Protein AF-A0A2H9MFW7-F1 (afdb_monomer)

Foldseek 3Di:
DDDPDPVVVVVVVVCVVVVNDDDDLFDDPVRLVVLLVVQADPVNVVVLVVQVVVVVVDDDPDPDPLSVLQSVCCSNQV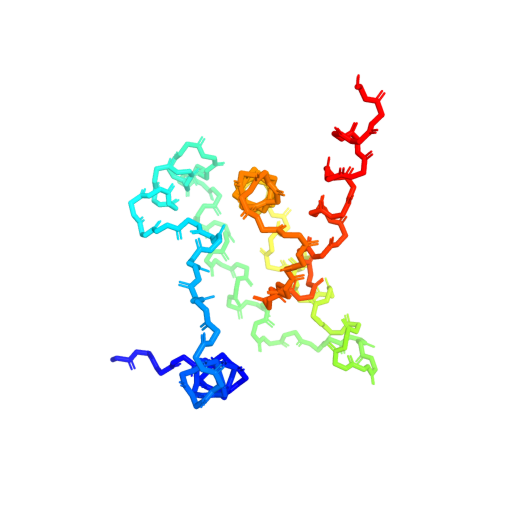DRSSVSSLLVRLVSSLVSVVVVVVVDVDDDDDDDSNSVVSNCVVNVVVVVD

Mean predicted aligned error: 4.4 Å

Solvent-accessible surface area (backbone atoms only — not comparable to full-atom values): 7723 Å² total; per-residue (Å²): 135,85,79,76,58,67,70,58,53,51,54,49,52,54,26,59,78,68,72,46,90,84,77,88,47,65,74,53,74,66,59,43,49,56,45,39,67,75,39,43,50,70,68,54,53,54,54,46,57,60,45,51,63,52,54,78,72,54,84,76,87,53,89,46,72,69,54,34,49,48,53,48,50,56,62,72,36,61,49,71,27,48,42,49,37,54,50,50,48,27,54,46,28,32,50,43,51,51,64,44,52,78,77,37,98,75,84,87,85,91,72,63,76,78,44,47,63,60,24,50,55,54,50,58,58,68,74,77,117

Sequence (129 aa):
MQVPPPSLTEAFELSKENSVPVYAVDMNDKEYTDAFTKNVSTIQLILHSLKIKKVRKKRFKSKTPETFVFEWDKTVNKLKGFRALEKKREEYISKRLSELSERHNKILAVIELQRLKGISEILGRNRNL

Nearest PDB structures (foldseek):
  3j9t-assembly1_P  TM=1.854E-01  e=6.416E+00  Saccharomyces cerevisiae

Structure (mmCIF, N/CA/C/O backbone):
data_AF-A0A2H9MFW7-F1
#
_entry.id   AF-A0A2H9MFW7-F1
#
loop_
_atom_site.group_PDB
_atom_site.id
_atom_site.type_symbol
_atom_site.label_atom_id
_atom_site.label_alt_id
_atom_site.label_comp_id
_atom_site.label_asym_id
_atom_site.label_entity_id
_atom_site.label_seq_id
_atom_site.pdbx_PDB_ins_code
_atom_site.Cartn_x
_atom_site.Cartn_y
_atom_site.Cartn_z
_atom_site.occupancy
_atom_site.B_iso_or_equiv
_atom_site.auth_seq_id
_atom_site.auth_comp_id
_atom_site.auth_asym_id
_atom_site.auth_atom_id
_atom_site.pdbx_PDB_model_num
ATOM 1 N N . MET A 1 1 ? -11.116 -16.724 -8.221 1.00 39.38 1 MET A N 1
ATOM 2 C CA . MET A 1 1 ? -11.320 -16.040 -6.928 1.00 39.38 1 MET A CA 1
ATOM 3 C C . MET A 1 1 ? -9.960 -15.934 -6.262 1.00 39.38 1 MET A C 1
ATOM 5 O O . MET A 1 1 ? -9.274 -16.947 -6.197 1.00 39.38 1 MET A O 1
ATOM 9 N N . GLN A 1 2 ? -9.509 -14.735 -5.901 1.00 68.75 2 GLN A N 1
ATOM 10 C CA . GLN A 1 2 ? -8.236 -14.559 -5.200 1.00 68.75 2 GLN A CA 1
ATOM 11 C C . GLN A 1 2 ? -8.550 -14.555 -3.703 1.00 68.75 2 GLN A C 1
ATOM 13 O O . GLN A 1 2 ? -9.380 -13.767 -3.261 1.00 68.75 2 GLN A O 1
ATOM 18 N N . VAL A 1 3 ? -7.970 -15.489 -2.953 1.00 75.69 3 VAL A N 1
ATOM 19 C CA . VAL A 1 3 ? -8.132 -15.539 -1.494 1.00 75.69 3 VAL A CA 1
ATOM 20 C C . VAL A 1 3 ? -7.271 -14.418 -0.898 1.00 75.69 3 VAL A C 1
ATOM 22 O O . VAL A 1 3 ? -6.127 -14.266 -1.344 1.00 75.69 3 VAL A O 1
ATOM 25 N N . PRO A 1 4 ? -7.785 -13.614 0.051 1.00 83.38 4 PRO A N 1
ATOM 26 C CA . PRO A 1 4 ? -6.977 -12.597 0.712 1.00 83.38 4 PRO A CA 1
ATOM 27 C C . PRO A 1 4 ? -5.755 -13.231 1.401 1.00 83.38 4 PRO A C 1
ATOM 29 O O . PRO A 1 4 ? -5.799 -14.402 1.790 1.00 83.38 4 PRO A O 1
ATOM 32 N N . PRO A 1 5 ? -4.649 -12.482 1.560 1.00 87.44 5 PRO A N 1
ATOM 33 C CA . PRO A 1 5 ? -3.510 -12.928 2.351 1.00 87.44 5 PRO A CA 1
ATOM 34 C C . PRO A 1 5 ? -3.955 -13.436 3.733 1.00 87.44 5 PRO A C 1
ATOM 36 O O . PRO A 1 5 ? -4.754 -12.752 4.376 1.00 87.44 5 PRO A O 1
ATOM 39 N N . PRO A 1 6 ? -3.410 -14.564 4.233 1.00 90.00 6 PRO A N 1
ATOM 40 C CA . PRO A 1 6 ? -3.782 -15.111 5.540 1.00 90.00 6 PRO A CA 1
ATOM 41 C C . PRO A 1 6 ? -3.68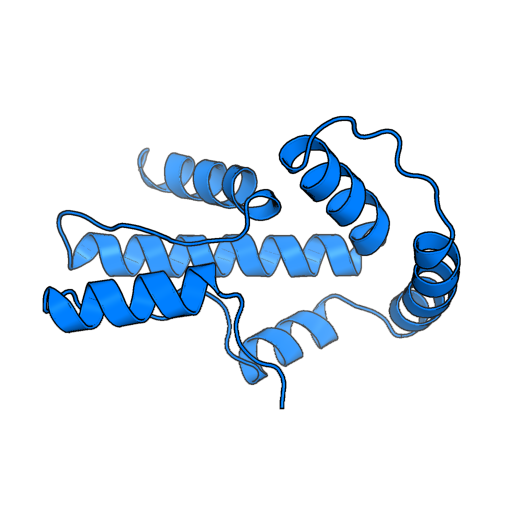8 -14.093 6.679 1.00 90.00 6 PRO A C 1
ATOM 43 O O . PRO A 1 6 ? -4.532 -14.083 7.563 1.00 90.00 6 PRO A O 1
ATOM 46 N N . SER A 1 7 ? -2.716 -13.178 6.615 1.00 87.50 7 SER A N 1
ATOM 47 C CA . SER A 1 7 ? -2.554 -12.103 7.596 1.00 87.50 7 SER A CA 1
ATOM 48 C C . SER A 1 7 ? -3.734 -11.126 7.647 1.00 87.50 7 SER A C 1
ATOM 50 O O . SER A 1 7 ? -4.027 -10.593 8.710 1.00 87.50 7 SER A O 1
ATOM 52 N N . LEU A 1 8 ? -4.402 -10.863 6.516 1.00 90.44 8 LEU A N 1
ATOM 53 C CA . LEU A 1 8 ? -5.585 -9.997 6.478 1.00 90.44 8 LEU A CA 1
ATOM 54 C C . LEU A 1 8 ? -6.834 -10.738 6.952 1.00 90.44 8 LEU A C 1
ATOM 56 O O . LEU A 1 8 ? -7.643 -10.149 7.662 1.00 90.44 8 LEU A O 1
ATOM 60 N N . THR A 1 9 ? -6.966 -12.018 6.597 1.00 92.81 9 THR A N 1
ATOM 61 C CA . THR A 1 9 ? -8.045 -12.875 7.106 1.00 92.81 9 THR A CA 1
ATOM 62 C C . THR A 1 9 ? -7.974 -12.981 8.627 1.00 92.81 9 THR A C 1
ATOM 64 O O . THR A 1 9 ? -8.963 -12.716 9.297 1.00 92.81 9 THR A O 1
ATOM 67 N N . GLU A 1 10 ? -6.790 -13.268 9.171 1.00 94.00 10 GLU A N 1
ATOM 68 C CA . GLU A 1 10 ? -6.561 -13.363 10.616 1.00 94.00 10 GLU A CA 1
ATOM 69 C C . GLU A 1 10 ? -6.877 -12.041 11.330 1.00 94.00 10 GLU A C 1
ATOM 71 O O . GLU A 1 10 ? -7.610 -12.017 12.314 1.00 94.00 10 GLU A O 1
ATOM 76 N N . ALA A 1 11 ? -6.385 -10.912 10.804 1.00 93.56 11 ALA A N 1
ATOM 77 C CA . ALA A 1 11 ? -6.671 -9.600 11.380 1.00 93.56 11 ALA A CA 1
ATOM 78 C C . ALA A 1 11 ? -8.176 -9.276 11.381 1.00 93.56 11 ALA A C 1
ATOM 80 O O . ALA A 1 11 ? -8.674 -8.650 12.320 1.00 93.56 11 ALA A O 1
ATOM 81 N N . PHE A 1 12 ? -8.903 -9.692 10.341 1.00 94.56 12 PHE A N 1
ATOM 82 C CA . PHE A 1 12 ? -10.348 -9.508 10.250 1.00 94.56 12 PHE A CA 1
ATOM 83 C C . PHE A 1 12 ? -11.109 -10.374 11.262 1.00 94.56 12 PHE A C 1
ATOM 85 O O . PHE A 1 12 ? -11.959 -9.842 11.977 1.00 94.56 12 PHE A O 1
ATOM 92 N N . GLU A 1 13 ? -10.787 -11.666 11.366 1.00 95.94 13 GLU A N 1
ATOM 93 C CA . GLU A 1 13 ? -11.436 -12.566 12.330 1.00 95.94 13 GLU A CA 1
ATOM 94 C C . GLU A 1 13 ? -11.169 -12.118 13.774 1.00 95.94 13 GLU A C 1
ATOM 96 O O . GLU A 1 13 ? -12.117 -11.933 14.536 1.00 95.94 13 GLU A O 1
ATOM 101 N N . LEU A 1 14 ? -9.920 -11.779 14.121 1.00 96.56 14 LEU A N 1
ATOM 102 C CA . LEU A 1 14 ? -9.586 -11.222 15.438 1.00 96.56 14 LEU A CA 1
ATOM 103 C C . LEU A 1 14 ? -10.351 -9.925 15.728 1.00 96.56 14 LEU A C 1
ATOM 105 O O . LEU A 1 14 ? -10.806 -9.705 16.851 1.00 96.56 14 LEU A O 1
ATOM 109 N N . SER A 1 15 ? -10.524 -9.056 14.728 1.00 96.06 15 SER A N 1
ATOM 110 C CA . SER A 1 15 ? -11.306 -7.826 14.901 1.00 96.06 15 SER A CA 1
ATOM 111 C C . SER A 1 15 ? -12.771 -8.138 15.203 1.00 96.06 15 SER A C 1
ATOM 113 O O . SER A 1 15 ? -13.357 -7.523 16.091 1.00 96.06 15 SER A O 1
ATOM 115 N N . LYS A 1 16 ? -13.353 -9.123 14.512 1.00 96.50 16 LYS A N 1
ATOM 116 C CA . LYS A 1 16 ? -14.731 -9.573 14.731 1.00 96.50 16 LYS A CA 1
ATOM 117 C C . LYS A 1 16 ? -14.916 -10.186 16.119 1.00 96.50 16 LYS A C 1
ATOM 119 O O . LYS A 1 16 ? -15.851 -9.803 16.817 1.00 96.50 16 LYS A O 1
ATOM 124 N N . GLU A 1 17 ? -14.021 -11.079 16.534 1.00 97.75 17 GLU A N 1
ATOM 125 C CA . GLU A 1 17 ? -14.036 -11.703 17.866 1.00 97.75 17 GLU A CA 1
ATOM 126 C C . GLU A 1 17 ? -13.965 -10.664 18.992 1.00 97.75 17 GLU A C 1
ATOM 128 O O . GLU A 1 17 ? -14.656 -10.785 20.001 1.00 97.75 17 GLU A O 1
ATOM 133 N N . ASN A 1 18 ? -13.180 -9.603 18.793 1.00 96.75 18 ASN A N 1
ATOM 134 C CA . ASN A 1 18 ? -12.974 -8.544 19.781 1.00 96.75 18 ASN A CA 1
ATOM 135 C C . ASN A 1 18 ? -13.915 -7.339 19.601 1.00 96.75 18 ASN A C 1
ATOM 137 O O . ASN A 1 18 ? -13.748 -6.328 20.282 1.00 96.75 18 ASN A O 1
ATOM 141 N N . SER A 1 19 ? -14.896 -7.415 18.692 1.00 96.12 19 SER A N 1
ATOM 142 C CA . SER A 1 19 ? -15.815 -6.307 18.370 1.00 96.12 19 SER A CA 1
ATOM 143 C C . SER A 1 19 ? -15.105 -4.987 18.012 1.00 96.12 19 SER A C 1
ATOM 145 O O . SER A 1 19 ? -15.594 -3.895 18.306 1.00 96.12 19 SER A O 1
ATOM 147 N N . VAL A 1 20 ? -13.940 -5.079 17.366 1.00 96.38 20 VAL A N 1
ATOM 148 C CA . VAL A 1 20 ? -13.180 -3.934 16.854 1.00 96.38 20 VAL A CA 1
ATOM 149 C C . VAL A 1 20 ? -13.698 -3.582 15.455 1.00 96.38 20 VAL A C 1
ATOM 151 O O . VAL A 1 20 ? -13.725 -4.450 14.579 1.00 96.38 20 VAL A O 1
ATOM 154 N N . PRO A 1 21 ? -14.108 -2.326 15.197 1.00 95.31 21 PRO A N 1
ATOM 155 C CA . PRO A 1 21 ? -14.612 -1.938 13.886 1.00 95.31 21 PRO A CA 1
ATOM 156 C C . PRO A 1 21 ? -13.501 -1.968 12.829 1.00 95.31 21 PRO A C 1
ATOM 158 O O . PRO A 1 21 ? -12.406 -1.444 13.037 1.00 95.31 21 PRO A O 1
ATOM 161 N N . VAL A 1 22 ? -13.811 -2.550 11.668 1.00 95.62 22 VAL A N 1
ATOM 162 C CA . VAL A 1 22 ? -12.882 -2.674 10.538 1.00 95.62 22 VAL A CA 1
ATOM 163 C C . VAL A 1 22 ? -13.246 -1.672 9.449 1.00 95.62 22 VAL A C 1
ATOM 165 O O . VAL A 1 22 ? -14.399 -1.584 9.029 1.00 95.62 22 VAL A O 1
ATOM 168 N N . TYR A 1 23 ? -12.242 -0.952 8.949 1.00 95.50 23 TYR A N 1
ATOM 169 C CA . TYR A 1 23 ? -12.395 0.013 7.864 1.00 95.50 23 TYR A CA 1
ATOM 170 C C . TYR A 1 23 ? -11.413 -0.288 6.735 1.00 95.50 23 TYR A C 1
ATOM 172 O O . TYR A 1 23 ? -10.222 -0.481 6.973 1.00 95.50 23 TYR A O 1
ATOM 180 N N . ALA A 1 24 ? -11.898 -0.262 5.493 1.00 94.19 24 ALA A N 1
ATOM 181 C CA . ALA A 1 24 ? -11.023 -0.232 4.329 1.00 94.19 24 ALA A CA 1
ATOM 182 C C . ALA A 1 24 ? -10.307 1.127 4.258 1.00 94.19 24 ALA A C 1
ATOM 184 O O . ALA A 1 24 ? -10.944 2.187 4.321 1.00 94.19 24 ALA A O 1
ATOM 185 N N . VAL A 1 25 ? -8.979 1.083 4.144 1.00 95.38 25 VAL A N 1
ATOM 186 C CA . VAL A 1 25 ? -8.120 2.278 4.102 1.00 95.38 25 VAL A CA 1
ATOM 187 C C . VAL A 1 25 ? -7.518 2.542 2.725 1.00 95.38 25 VAL A C 1
ATOM 189 O O . VAL A 1 25 ? -7.086 3.661 2.474 1.00 95.38 25 VAL A O 1
ATOM 192 N N . ASP A 1 26 ? -7.499 1.548 1.839 1.00 95.38 26 ASP A N 1
ATOM 193 C CA . ASP A 1 26 ? -6.995 1.686 0.470 1.00 95.38 26 ASP A CA 1
ATOM 194 C C . ASP A 1 26 ? -8.141 1.911 -0.529 1.00 95.38 26 ASP A C 1
ATOM 196 O O . ASP A 1 26 ? -9.321 1.786 -0.193 1.00 95.38 26 ASP A O 1
ATOM 200 N N . MET A 1 27 ? -7.767 2.260 -1.756 1.00 97.00 27 MET A N 1
ATOM 201 C CA . MET A 1 27 ? -8.658 2.475 -2.886 1.00 97.00 27 MET A CA 1
ATOM 202 C C . MET A 1 27 ? -9.492 1.230 -3.190 1.00 97.00 27 MET A C 1
ATOM 204 O O . MET A 1 27 ? -8.974 0.112 -3.232 1.00 97.00 27 MET A O 1
ATOM 208 N N . ASN A 1 28 ? -10.768 1.436 -3.504 1.00 95.44 28 ASN A N 1
ATOM 209 C CA . ASN A 1 28 ? -11.565 0.407 -4.168 1.00 95.44 28 ASN A CA 1
ATOM 210 C C . ASN A 1 28 ? -11.179 0.267 -5.656 1.00 95.44 28 ASN A C 1
ATOM 212 O O . ASN A 1 28 ? -10.440 1.086 -6.211 1.00 95.44 28 ASN A O 1
ATOM 216 N N . ASP A 1 29 ? -11.726 -0.747 -6.332 1.00 94.81 29 ASP A N 1
ATOM 217 C CA . ASP A 1 29 ? -11.409 -1.053 -7.734 1.00 94.81 29 ASP A CA 1
ATOM 218 C C . ASP A 1 29 ? -11.623 0.131 -8.686 1.00 94.81 29 ASP A C 1
ATOM 220 O O . ASP A 1 29 ? -10.830 0.349 -9.609 1.00 94.81 29 ASP A O 1
ATOM 224 N N . LYS A 1 30 ? -12.679 0.923 -8.464 1.00 97.25 30 LYS A N 1
ATOM 225 C CA . LYS A 1 30 ? -12.981 2.087 -9.300 1.00 97.25 30 LYS A CA 1
ATOM 226 C C . LYS A 1 30 ? -11.943 3.187 -9.091 1.00 97.25 30 LYS A C 1
ATOM 228 O O . LYS A 1 30 ? -11.393 3.697 -10.064 1.00 97.25 30 LYS A O 1
ATOM 233 N N . GLU A 1 31 ? -11.664 3.541 -7.841 1.00 97.75 31 GLU A N 1
ATOM 234 C CA . GLU A 1 31 ? -10.677 4.569 -7.489 1.00 97.75 31 GLU A CA 1
ATOM 235 C C . GLU A 1 31 ? -9.280 4.192 -7.989 1.00 97.75 31 GLU A C 1
ATOM 237 O O . GLU A 1 31 ? -8.578 5.029 -8.565 1.00 97.75 31 GLU A O 1
ATOM 242 N N . TYR A 1 32 ? -8.910 2.917 -7.845 1.00 97.31 32 TYR A N 1
ATOM 243 C CA . TYR A 1 32 ? -7.655 2.389 -8.360 1.00 97.31 32 TYR A CA 1
ATOM 244 C C . TYR A 1 32 ? -7.595 2.480 -9.887 1.00 97.31 32 TYR A C 1
ATOM 246 O O . TYR A 1 32 ? -6.605 2.961 -10.436 1.00 97.31 32 TYR A O 1
ATOM 254 N N . THR A 1 33 ? -8.653 2.064 -10.590 1.00 97.44 33 THR A N 1
ATOM 255 C CA . THR A 1 33 ? -8.721 2.119 -12.061 1.00 97.44 33 THR A CA 1
ATOM 256 C C . THR A 1 33 ? -8.631 3.558 -12.575 1.00 97.44 33 THR A C 1
ATOM 258 O O . THR A 1 33 ? -7.885 3.846 -13.519 1.00 97.44 33 THR A O 1
ATOM 261 N N . ASP A 1 34 ? -9.319 4.490 -11.919 1.00 97.88 34 ASP A N 1
ATOM 262 C CA . ASP A 1 34 ? -9.259 5.915 -12.247 1.00 97.88 34 ASP A CA 1
ATOM 263 C C . ASP A 1 34 ? -7.845 6.478 -12.015 1.00 97.88 34 ASP A C 1
ATOM 265 O O . ASP A 1 34 ? -7.315 7.221 -12.845 1.00 97.88 34 ASP A O 1
ATOM 269 N N . ALA A 1 35 ? -7.187 6.114 -10.910 1.00 97.50 35 ALA A N 1
ATOM 270 C CA . ALA A 1 35 ? -5.804 6.509 -10.652 1.00 97.50 35 ALA A CA 1
ATOM 271 C C . ALA A 1 35 ? -4.832 5.882 -11.665 1.00 97.50 35 ALA A C 1
ATOM 273 O O . ALA A 1 35 ? -3.914 6.555 -12.142 1.00 97.50 35 ALA A O 1
ATOM 274 N N . PHE A 1 36 ? -5.041 4.617 -12.028 1.00 97.38 36 PHE A N 1
ATOM 275 C CA . PHE A 1 36 ? -4.217 3.882 -12.979 1.00 97.38 36 PHE A CA 1
ATOM 276 C C . PHE A 1 36 ? -4.249 4.543 -14.357 1.00 97.38 36 PHE A C 1
ATOM 278 O O . PHE A 1 36 ? -3.200 4.907 -14.887 1.00 97.38 36 PHE A O 1
ATOM 285 N N . THR A 1 37 ? -5.442 4.763 -14.911 1.00 97.31 37 THR A N 1
ATOM 286 C CA . THR A 1 37 ? -5.623 5.351 -16.251 1.00 97.31 37 THR A CA 1
ATOM 287 C C . THR A 1 37 ? -5.068 6.773 -16.352 1.00 97.31 37 THR A C 1
ATOM 289 O O . THR A 1 37 ? -4.528 7.147 -17.392 1.00 97.31 37 THR A O 1
ATOM 292 N N . LYS A 1 38 ? -5.106 7.547 -15.260 1.00 97.25 38 LYS A N 1
ATOM 293 C CA . LYS A 1 38 ? -4.515 8.895 -15.192 1.00 97.25 38 LYS A CA 1
ATOM 294 C C . LYS A 1 38 ? -2.985 8.903 -15.145 1.00 97.25 38 LYS A C 1
ATOM 296 O O . LYS A 1 38 ? -2.372 9.867 -15.595 1.00 97.25 38 LYS A O 1
ATOM 301 N N . ASN A 1 39 ? -2.357 7.874 -14.573 1.00 96.62 39 ASN A N 1
ATOM 302 C CA . ASN A 1 39 ? -0.913 7.877 -14.295 1.00 96.62 39 ASN A CA 1
ATOM 303 C C . ASN A 1 39 ? -0.102 6.945 -15.209 1.00 96.62 39 ASN A C 1
ATOM 305 O O . ASN A 1 39 ? 1.100 7.159 -15.403 1.00 96.62 39 ASN A O 1
ATOM 309 N N . VAL A 1 40 ? -0.718 5.905 -15.771 1.00 97.06 40 VAL A N 1
ATOM 310 C CA . VAL A 1 40 ? -0.038 4.857 -16.541 1.00 97.06 40 VAL A CA 1
ATOM 311 C C . VAL A 1 40 ? -0.415 4.956 -18.015 1.00 97.06 40 VAL A C 1
ATOM 313 O O . VAL A 1 40 ? -1.514 4.601 -18.422 1.00 97.06 40 VAL A O 1
ATOM 316 N N . SER A 1 41 ? 0.535 5.392 -18.844 1.00 96.81 41 SER A N 1
ATOM 317 C CA . SER A 1 41 ? 0.347 5.416 -20.297 1.00 96.81 41 SER A CA 1
ATOM 318 C C . SER A 1 41 ? 0.375 4.015 -20.917 1.00 96.81 41 SER A C 1
ATOM 320 O O . SER A 1 41 ? 1.024 3.099 -20.403 1.00 96.81 41 SER A O 1
ATOM 322 N N . THR A 1 42 ? -0.235 3.868 -22.096 1.00 96.56 42 THR A N 1
ATOM 323 C CA . THR A 1 42 ? -0.238 2.616 -22.875 1.00 96.56 42 THR A CA 1
ATOM 324 C C . THR A 1 42 ? 1.173 2.086 -23.143 1.00 96.56 42 THR A C 1
ATOM 326 O O . THR A 1 42 ? 1.443 0.900 -22.960 1.00 96.56 42 THR A O 1
ATOM 329 N N . ILE A 1 43 ? 2.120 2.964 -23.501 1.00 96.31 43 ILE A N 1
ATOM 330 C CA . ILE A 1 43 ? 3.525 2.577 -23.718 1.00 96.31 43 ILE A CA 1
ATOM 331 C C . ILE A 1 43 ? 4.127 2.005 -22.429 1.00 96.31 43 ILE A C 1
ATOM 333 O O . ILE A 1 43 ? 4.813 0.982 -22.451 1.00 96.31 43 ILE A O 1
ATOM 337 N N . GLN A 1 44 ? 3.857 2.633 -21.282 1.00 95.94 44 GLN A N 1
ATOM 338 C CA . GLN A 1 44 ? 4.341 2.134 -19.999 1.00 95.94 44 GLN A CA 1
ATOM 339 C C . GLN A 1 44 ? 3.709 0.793 -19.624 1.00 95.94 44 GLN A C 1
ATOM 341 O O . GLN A 1 44 ? 4.417 -0.056 -19.089 1.00 95.94 44 GLN A O 1
ATOM 346 N N . LEU A 1 45 ? 2.433 0.570 -19.937 1.00 95.31 45 LEU A N 1
ATOM 347 C CA . LEU A 1 45 ? 1.766 -0.717 -19.736 1.00 95.31 45 LEU A CA 1
ATOM 348 C C . LEU A 1 45 ? 2.427 -1.841 -20.555 1.00 95.31 45 LEU A C 1
ATOM 350 O O . LEU A 1 45 ? 2.731 -2.911 -20.015 1.00 95.31 45 LEU A O 1
ATOM 354 N N . ILE A 1 46 ? 2.727 -1.587 -21.832 1.00 95.88 46 ILE A N 1
ATOM 355 C CA . ILE A 1 46 ? 3.426 -2.547 -22.703 1.00 95.88 46 ILE A CA 1
ATOM 356 C C . ILE A 1 46 ? 4.823 -2.851 -22.143 1.00 95.88 46 ILE A C 1
ATOM 358 O O . ILE A 1 46 ? 5.186 -4.013 -21.936 1.00 95.88 46 ILE A O 1
ATOM 362 N N . LEU A 1 47 ? 5.601 -1.812 -21.820 1.00 94.38 47 LEU A N 1
ATOM 363 C CA . LEU A 1 47 ? 6.942 -1.968 -21.251 1.00 94.38 47 LEU A CA 1
ATOM 364 C C . LEU A 1 47 ? 6.924 -2.696 -19.902 1.00 94.38 47 LEU A C 1
ATOM 366 O O . LEU A 1 47 ? 7.820 -3.498 -19.628 1.00 94.38 47 LEU A O 1
ATOM 370 N N . HIS A 1 48 ? 5.928 -2.426 -19.057 1.00 94.81 48 HIS A N 1
ATOM 371 C CA . HIS A 1 48 ? 5.740 -3.112 -17.782 1.00 94.81 48 HIS A CA 1
ATOM 372 C C . HIS A 1 48 ? 5.508 -4.607 -17.999 1.00 94.81 48 HIS A C 1
ATOM 374 O O . HIS A 1 48 ? 6.203 -5.430 -17.405 1.00 94.81 48 HIS A O 1
ATOM 380 N N . SER A 1 49 ? 4.617 -4.962 -18.926 1.00 92.94 49 SER A N 1
ATOM 381 C CA . SER A 1 49 ? 4.289 -6.353 -19.257 1.00 92.94 49 SER A CA 1
ATOM 382 C C . SER A 1 49 ? 5.517 -7.141 -19.726 1.00 92.94 49 SER A C 1
ATOM 384 O O . SER A 1 49 ? 5.754 -8.269 -19.283 1.00 92.94 49 SER A O 1
ATOM 386 N N . LEU A 1 50 ? 6.360 -6.532 -20.567 1.00 92.62 50 LEU A N 1
ATOM 387 C CA . LEU A 1 50 ? 7.624 -7.135 -21.003 1.00 92.62 50 LEU A CA 1
ATOM 388 C C . LEU A 1 50 ? 8.631 -7.275 -19.851 1.00 92.62 50 LEU A C 1
ATOM 390 O O . LEU A 1 50 ? 9.337 -8.283 -19.760 1.00 92.62 50 LEU A O 1
ATOM 394 N N . LYS A 1 51 ? 8.701 -6.285 -18.953 1.00 90.75 51 LYS A N 1
ATOM 395 C CA . LYS A 1 51 ? 9.596 -6.315 -17.789 1.00 90.75 51 LYS A CA 1
ATOM 396 C C . LYS A 1 51 ? 9.181 -7.370 -16.774 1.00 90.75 51 LYS A C 1
ATOM 398 O O . LYS A 1 51 ? 10.046 -8.135 -16.363 1.00 90.75 51 LYS A O 1
ATOM 403 N N . ILE A 1 52 ? 7.900 -7.477 -16.422 1.00 90.31 52 ILE A N 1
ATOM 404 C CA . ILE A 1 52 ? 7.387 -8.473 -15.464 1.00 90.31 52 ILE A CA 1
ATOM 405 C C . ILE A 1 52 ? 7.806 -9.894 -15.857 1.00 90.31 52 ILE A C 1
ATOM 407 O O . ILE A 1 52 ? 8.271 -10.657 -15.010 1.00 90.31 52 ILE A O 1
ATOM 411 N N . LYS A 1 53 ? 7.752 -10.236 -17.153 1.00 89.81 53 LYS A N 1
ATOM 412 C CA . LYS A 1 53 ? 8.226 -11.540 -17.651 1.00 89.81 53 LYS A CA 1
ATOM 413 C C . LYS A 1 53 ? 9.704 -11.795 -17.329 1.00 89.81 53 LYS A C 1
ATOM 415 O O . LYS A 1 53 ? 10.069 -12.922 -17.003 1.00 89.81 53 LYS A O 1
ATOM 420 N N . LYS A 1 54 ? 10.550 -10.762 -17.392 1.00 88.19 54 LYS A N 1
ATOM 421 C CA . LYS A 1 54 ? 11.972 -10.845 -17.015 1.00 88.19 54 LYS A CA 1
ATOM 422 C C . LYS A 1 54 ? 12.157 -10.887 -15.498 1.00 88.19 54 LYS A C 1
ATOM 424 O O . LYS A 1 54 ? 12.993 -11.643 -15.017 1.00 88.19 54 LYS A O 1
ATOM 429 N N . VAL A 1 55 ? 11.360 -10.124 -14.747 1.00 89.12 55 VAL A N 1
ATOM 430 C CA . VAL A 1 55 ? 11.399 -10.090 -13.273 1.00 89.12 55 VAL A CA 1
ATOM 431 C C . VAL A 1 55 ? 11.110 -11.464 -12.675 1.00 89.12 55 VAL A C 1
ATOM 433 O O . VAL A 1 55 ? 11.800 -11.867 -11.748 1.00 89.12 55 VAL A O 1
ATOM 436 N N . ARG A 1 56 ? 10.189 -12.237 -13.265 1.00 82.81 56 ARG A N 1
ATOM 437 C CA . ARG A 1 56 ? 9.911 -13.625 -12.848 1.00 82.81 56 ARG A CA 1
ATOM 438 C C . ARG A 1 56 ? 11.130 -14.555 -12.895 1.00 82.81 56 ARG A C 1
ATOM 440 O O . ARG A 1 56 ? 11.150 -15.547 -12.184 1.00 82.81 56 ARG A O 1
ATOM 447 N N . LYS A 1 57 ? 12.133 -14.251 -13.727 1.00 87.81 57 LYS A N 1
ATOM 448 C CA . LYS A 1 57 ? 13.385 -1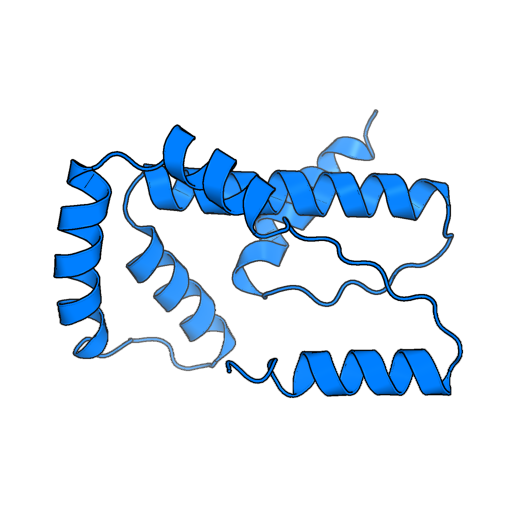5.022 -13.847 1.00 87.81 57 LYS A CA 1
ATOM 449 C C . LYS A 1 57 ? 14.553 -14.380 -13.090 1.00 87.81 57 LYS A C 1
ATOM 451 O O . LYS A 1 57 ? 15.671 -14.888 -13.135 1.00 87.81 57 LYS A O 1
ATOM 456 N N . LYS A 1 58 ? 14.333 -13.230 -12.447 1.00 88.88 58 LYS A N 1
ATOM 457 C CA . LYS A 1 58 ? 15.379 -12.476 -11.759 1.00 88.88 58 LYS A CA 1
ATOM 458 C C . LYS A 1 58 ? 15.733 -13.171 -10.445 1.00 88.88 58 LYS A C 1
ATOM 460 O O . LYS A 1 58 ? 14.858 -13.470 -9.641 1.00 88.88 58 LYS A O 1
ATOM 465 N N . ARG A 1 59 ? 17.032 -13.344 -10.194 1.00 89.50 59 ARG A N 1
ATOM 466 C CA . ARG A 1 59 ? 17.547 -13.660 -8.856 1.00 89.50 59 ARG A CA 1
ATOM 467 C C . ARG A 1 59 ? 17.636 -12.367 -8.048 1.00 89.50 59 ARG A C 1
ATOM 469 O O . ARG A 1 59 ? 18.378 -11.456 -8.420 1.00 89.50 59 ARG A O 1
ATOM 476 N N . PHE A 1 60 ? 16.837 -12.272 -6.995 1.00 90.81 60 PHE A N 1
ATOM 477 C CA . PHE A 1 60 ? 16.876 -11.153 -6.055 1.00 90.81 60 PHE A CA 1
ATOM 478 C C . PHE A 1 60 ? 18.088 -11.301 -5.135 1.00 90.81 60 PHE A C 1
ATOM 480 O O . PHE A 1 60 ? 18.496 -12.418 -4.822 1.00 90.81 60 PHE A O 1
ATOM 487 N N . LYS A 1 61 ? 18.700 -10.176 -4.752 1.00 91.69 61 LYS A N 1
ATOM 488 C CA . LYS A 1 61 ? 19.893 -10.165 -3.881 1.00 91.69 61 LYS A CA 1
ATOM 489 C C . LYS A 1 61 ? 19.534 -10.052 -2.399 1.00 91.69 61 LYS A C 1
ATOM 491 O O . LYS A 1 61 ? 20.412 -10.157 -1.546 1.00 91.69 61 LYS A O 1
ATOM 496 N N . SER A 1 62 ? 18.265 -9.782 -2.122 1.00 93.62 62 SER A N 1
ATOM 497 C CA . SER A 1 62 ? 17.713 -9.625 -0.784 1.00 93.62 62 SER A CA 1
ATOM 498 C C . SER A 1 62 ? 17.910 -10.886 0.054 1.00 93.62 62 SER A C 1
ATOM 500 O O . SER A 1 62 ? 17.718 -11.998 -0.434 1.00 93.62 62 SER A O 1
ATOM 502 N N . LYS A 1 63 ? 18.315 -10.698 1.312 1.00 94.19 63 LYS A N 1
ATOM 503 C CA . LYS A 1 63 ? 18.632 -11.788 2.251 1.00 94.19 63 LYS A CA 1
ATOM 504 C C . LYS A 1 63 ? 17.533 -12.018 3.287 1.00 94.19 63 LYS A C 1
ATOM 506 O O . LYS A 1 63 ? 17.584 -13.010 4.002 1.00 94.19 63 LYS A O 1
ATOM 511 N N . THR A 1 64 ? 16.562 -11.109 3.366 1.00 96.38 64 THR A N 1
ATOM 512 C CA . THR A 1 64 ? 15.431 -11.183 4.295 1.00 96.38 64 THR A CA 1
ATOM 513 C C . THR A 1 64 ? 14.118 -10.894 3.562 1.00 96.38 64 THR A C 1
ATOM 515 O O . THR A 1 64 ? 14.147 -10.257 2.499 1.00 96.38 64 THR A O 1
ATOM 518 N N . PRO A 1 65 ? 12.963 -11.315 4.106 1.00 93.56 65 PRO A N 1
ATOM 519 C CA . PRO A 1 65 ? 11.656 -10.996 3.533 1.00 93.56 65 PRO A CA 1
ATOM 520 C C . PRO A 1 65 ? 11.412 -9.488 3.377 1.00 93.56 65 PRO A C 1
ATOM 522 O O . PRO A 1 65 ? 10.936 -9.040 2.336 1.00 93.56 65 PRO A O 1
ATOM 525 N N . GLU A 1 66 ? 11.800 -8.683 4.365 1.00 94.62 66 GLU A N 1
ATOM 526 C CA . GLU A 1 66 ? 11.605 -7.230 4.367 1.00 94.62 66 GLU A CA 1
ATOM 527 C C . GLU A 1 66 ? 12.403 -6.580 3.239 1.00 94.62 66 GLU A C 1
ATOM 529 O O . GLU A 1 66 ? 11.867 -5.822 2.430 1.00 94.62 66 GLU A O 1
ATOM 534 N N . THR A 1 67 ? 13.692 -6.920 3.137 1.00 96.25 67 THR A N 1
ATOM 535 C CA . THR A 1 67 ? 14.559 -6.392 2.075 1.00 96.25 67 THR A CA 1
ATOM 536 C C . THR A 1 67 ? 14.077 -6.824 0.690 1.00 96.25 67 THR A C 1
ATOM 538 O O . THR A 1 67 ? 14.121 -6.024 -0.249 1.00 96.25 67 THR A O 1
ATOM 541 N N . PHE A 1 68 ? 13.526 -8.038 0.580 1.00 95.69 68 PHE A N 1
ATOM 542 C CA . PHE A 1 68 ? 12.932 -8.544 -0.652 1.00 95.69 68 PHE A CA 1
ATOM 543 C C . PHE A 1 68 ? 11.713 -7.733 -1.083 1.00 95.69 68 PHE A C 1
ATOM 545 O O . PHE A 1 68 ? 11.637 -7.353 -2.250 1.00 95.69 68 PHE A O 1
ATOM 552 N N . VAL A 1 69 ? 10.797 -7.417 -0.165 1.00 95.25 69 VAL A N 1
ATOM 553 C CA . VAL A 1 69 ? 9.595 -6.620 -0.458 1.00 95.25 69 VAL A CA 1
ATOM 554 C C . VAL A 1 69 ? 9.968 -5.264 -1.072 1.00 95.25 69 VAL A C 1
A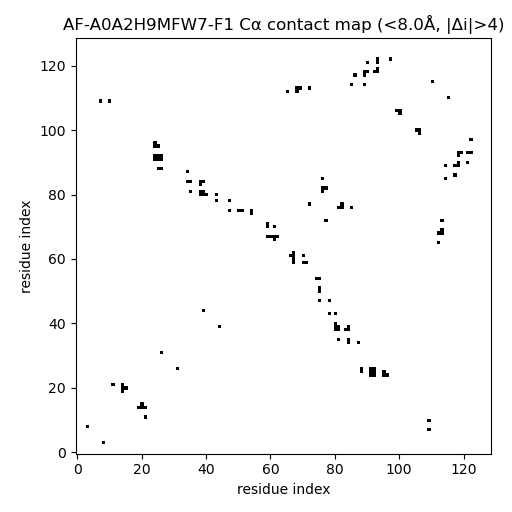TOM 556 O O . VAL A 1 69 ? 9.412 -4.877 -2.104 1.00 95.25 69 VAL A O 1
ATOM 559 N N . PHE A 1 70 ? 10.976 -4.580 -0.523 1.00 96.38 70 PHE A N 1
ATOM 560 C CA . PHE A 1 70 ? 11.460 -3.314 -1.082 1.00 96.38 70 PHE A CA 1
ATOM 561 C C . PHE A 1 70 ? 12.174 -3.482 -2.436 1.00 96.38 70 PHE A C 1
ATOM 563 O O . PHE A 1 70 ? 11.976 -2.670 -3.348 1.00 96.38 70 PHE A O 1
ATOM 570 N N . GLU A 1 71 ? 13.007 -4.518 -2.609 1.00 95.75 71 GLU A N 1
ATOM 571 C CA . GLU A 1 71 ? 13.677 -4.778 -3.892 1.00 95.75 71 GLU A CA 1
ATOM 572 C C . GLU A 1 71 ? 12.663 -5.133 -4.994 1.00 95.75 71 GLU A C 1
ATOM 574 O O . GLU A 1 71 ? 12.782 -4.663 -6.136 1.00 95.75 71 GLU A O 1
ATOM 579 N N . TRP A 1 72 ? 11.661 -5.943 -4.652 1.00 94.56 72 TRP A N 1
ATOM 580 C CA . TRP A 1 72 ? 10.551 -6.325 -5.516 1.00 94.56 72 TRP A CA 1
ATOM 581 C C . TRP A 1 72 ? 9.758 -5.103 -5.959 1.00 94.56 72 TRP A C 1
ATOM 583 O O . TRP A 1 72 ? 9.670 -4.848 -7.163 1.00 94.56 72 TRP A O 1
ATOM 593 N N . ASP A 1 73 ? 9.278 -4.300 -5.007 1.00 95.50 73 ASP A N 1
ATOM 594 C CA . ASP A 1 73 ? 8.542 -3.067 -5.275 1.00 95.50 73 ASP A CA 1
ATOM 595 C C . ASP A 1 73 ? 9.320 -2.145 -6.224 1.00 95.50 73 ASP A C 1
ATOM 597 O O . ASP A 1 73 ? 8.807 -1.696 -7.253 1.00 95.50 73 ASP A O 1
ATOM 601 N N . LYS A 1 74 ? 10.612 -1.931 -5.944 1.00 94.62 74 LYS A N 1
ATOM 602 C CA . LYS A 1 74 ? 11.475 -1.108 -6.797 1.00 94.62 74 LYS A CA 1
ATOM 603 C C . LYS A 1 74 ? 11.641 -1.654 -8.204 1.00 94.62 74 LYS A C 1
ATOM 605 O O . LYS A 1 74 ? 11.788 -0.880 -9.153 1.00 94.62 74 LYS A O 1
ATOM 610 N N . THR A 1 75 ? 11.648 -2.971 -8.341 1.00 93.94 75 THR A N 1
ATOM 611 C CA . THR A 1 75 ? 11.817 -3.635 -9.628 1.00 93.94 75 THR A CA 1
ATOM 612 C C . THR A 1 75 ? 10.531 -3.570 -10.456 1.00 93.94 75 THR A C 1
ATOM 614 O O . THR A 1 75 ? 10.594 -3.204 -11.633 1.00 93.94 75 THR A O 1
ATOM 617 N N . VAL A 1 76 ? 9.384 -3.889 -9.851 1.00 93.31 76 VAL A N 1
ATOM 618 C CA . VAL A 1 76 ? 8.066 -3.921 -10.504 1.00 93.31 76 VAL A CA 1
ATOM 619 C C . VAL A 1 76 ? 7.604 -2.515 -10.866 1.00 93.31 76 VAL A C 1
ATOM 621 O O . VAL A 1 76 ? 7.351 -2.219 -12.033 1.00 93.31 76 VAL A O 1
ATOM 624 N N . ASN A 1 77 ? 7.638 -1.597 -9.902 1.00 94.81 77 ASN A N 1
ATOM 625 C CA . ASN A 1 77 ? 7.115 -0.248 -10.073 1.00 94.81 77 ASN A CA 1
ATOM 626 C C . ASN A 1 77 ? 8.136 0.722 -10.685 1.00 94.81 77 ASN A C 1
ATOM 628 O O . ASN A 1 77 ? 7.972 1.929 -10.594 1.00 94.81 77 ASN A O 1
ATOM 632 N N . LYS A 1 78 ? 9.199 0.240 -11.348 1.00 93.50 78 LYS A N 1
ATOM 633 C CA . LYS A 1 78 ? 10.303 1.077 -11.868 1.00 93.50 78 LYS A CA 1
ATOM 634 C C . LYS A 1 78 ? 9.858 2.187 -12.836 1.00 93.50 78 LYS A C 1
ATOM 636 O O . LYS A 1 78 ? 10.559 3.184 -12.988 1.00 93.50 78 LYS A O 1
ATOM 641 N N . LEU A 1 79 ? 8.756 1.998 -13.559 1.00 95.81 79 LEU A N 1
ATOM 642 C CA . LEU A 1 79 ? 8.255 2.982 -14.524 1.00 95.81 79 LEU A CA 1
ATOM 643 C C . LEU A 1 79 ? 7.545 4.140 -13.810 1.00 95.81 79 LEU A C 1
ATOM 645 O O . LEU A 1 79 ? 6.754 3.907 -12.901 1.00 95.81 79 LEU A O 1
ATOM 649 N N . LYS A 1 80 ? 7.767 5.380 -14.274 1.00 95.62 80 LYS A N 1
ATOM 650 C CA . LYS A 1 80 ? 7.290 6.612 -13.613 1.00 95.62 80 LYS A CA 1
ATOM 651 C C . LYS A 1 80 ? 5.802 6.601 -13.238 1.00 95.62 80 LYS A C 1
ATOM 653 O O . LYS A 1 80 ? 5.450 7.019 -12.148 1.00 95.62 80 LYS A O 1
ATOM 658 N N . GLY A 1 81 ? 4.950 6.076 -14.112 1.00 97.12 81 GLY A N 1
ATOM 659 C CA . GLY A 1 81 ? 3.499 6.026 -13.901 1.00 97.12 81 GLY A CA 1
ATOM 660 C C . GLY A 1 81 ? 3.080 5.012 -12.847 1.00 97.12 81 GLY A C 1
ATOM 661 O O . GLY A 1 81 ? 2.181 5.288 -12.069 1.00 97.12 81 GLY A O 1
ATOM 662 N N . PHE A 1 82 ? 3.784 3.881 -12.758 1.00 96.81 82 PHE A N 1
ATOM 663 C CA . PHE A 1 82 ? 3.556 2.902 -11.695 1.00 96.81 82 PHE A CA 1
ATOM 664 C C . PHE A 1 82 ? 4.058 3.437 -10.348 1.00 96.81 82 PHE A C 1
ATOM 666 O O . PHE A 1 82 ? 3.378 3.288 -9.343 1.00 96.81 82 PHE A O 1
ATOM 673 N N . ARG A 1 83 ? 5.190 4.161 -10.322 1.00 96.81 83 ARG A N 1
ATOM 674 C CA . ARG A 1 83 ? 5.597 4.912 -9.119 1.00 96.81 83 ARG A CA 1
ATOM 675 C C . ARG A 1 83 ? 4.569 5.958 -8.704 1.00 96.81 83 ARG A C 1
ATOM 677 O O . ARG A 1 83 ? 4.272 6.065 -7.522 1.00 96.81 83 ARG A O 1
ATOM 684 N N . ALA A 1 84 ? 4.051 6.726 -9.658 1.00 97.56 84 ALA A N 1
ATOM 685 C CA . ALA A 1 84 ? 3.041 7.740 -9.386 1.00 97.56 84 ALA A CA 1
ATOM 686 C C . ALA A 1 84 ? 1.740 7.116 -8.856 1.00 97.56 84 ALA A C 1
ATOM 688 O O . ALA A 1 84 ? 1.164 7.649 -7.915 1.00 97.56 84 ALA A O 1
ATOM 689 N N . LEU A 1 85 ? 1.326 5.967 -9.397 1.00 97.88 85 LEU A N 1
ATOM 690 C CA . LEU A 1 85 ? 0.174 5.210 -8.911 1.00 97.88 85 LEU A CA 1
ATOM 691 C C . LEU A 1 85 ? 0.356 4.744 -7.461 1.00 97.88 85 LEU A C 1
ATOM 693 O O . LEU A 1 85 ? -0.516 4.986 -6.634 1.00 97.88 85 LEU A O 1
ATOM 697 N N . GLU A 1 86 ? 1.499 4.144 -7.125 1.00 97.62 86 GLU A N 1
ATOM 698 C CA . GLU A 1 86 ? 1.766 3.713 -5.746 1.00 97.62 86 GLU A CA 1
ATOM 699 C C . GLU A 1 86 ? 1.828 4.901 -4.778 1.00 97.62 86 GLU A C 1
ATOM 701 O O . GLU A 1 86 ? 1.278 4.825 -3.684 1.00 97.62 86 GLU A O 1
ATOM 706 N N . LYS A 1 87 ? 2.393 6.039 -5.203 1.00 97.56 87 LYS A N 1
ATOM 707 C CA . LYS A 1 87 ? 2.342 7.281 -4.419 1.00 97.56 87 LYS A CA 1
ATOM 708 C C . LYS A 1 87 ? 0.901 7.764 -4.209 1.00 97.56 87 LYS A C 1
ATOM 710 O O . LYS A 1 87 ? 0.563 8.228 -3.128 1.00 97.56 87 LYS A O 1
ATOM 715 N N . LYS A 1 88 ? 0.033 7.645 -5.220 1.00 98.06 88 LYS A N 1
ATOM 716 C CA . LYS A 1 88 ? -1.392 7.992 -5.093 1.00 98.06 88 LYS A CA 1
ATOM 717 C C . LYS A 1 88 ? -2.119 7.086 -4.101 1.00 98.06 88 LYS A C 1
ATOM 719 O O . LYS A 1 88 ? -2.961 7.588 -3.364 1.00 98.06 88 LYS A O 1
ATOM 724 N N . ARG A 1 89 ? -1.772 5.796 -4.041 1.00 97.62 89 ARG A N 1
ATOM 725 C CA . ARG A 1 89 ? -2.264 4.881 -2.996 1.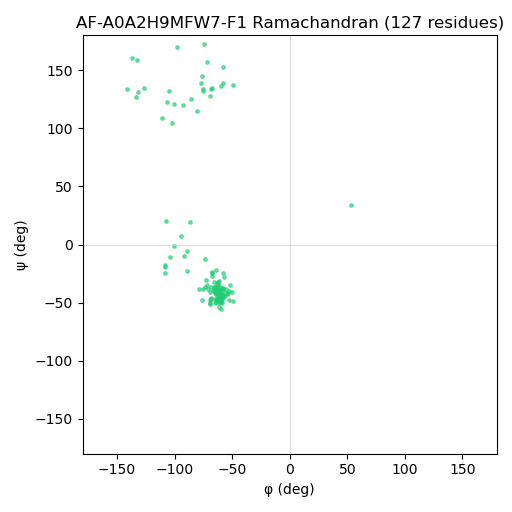00 97.62 89 ARG A CA 1
ATOM 726 C C . ARG A 1 89 ? -1.799 5.312 -1.611 1.00 97.62 89 ARG A C 1
ATOM 728 O O . ARG A 1 89 ? -2.624 5.420 -0.716 1.00 97.62 89 ARG A O 1
ATOM 735 N N . GLU A 1 90 ? -0.517 5.639 -1.446 1.00 98.25 90 GLU A N 1
ATOM 736 C CA . GLU A 1 90 ? 0.015 6.153 -0.173 1.00 98.25 90 GLU A CA 1
ATOM 737 C C . GLU A 1 90 ? -0.723 7.428 0.273 1.00 98.25 90 GLU A C 1
ATOM 739 O O . GLU A 1 90 ? -1.174 7.503 1.411 1.00 98.25 90 GLU A O 1
ATOM 744 N N . GLU A 1 91 ? -0.934 8.390 -0.633 1.00 97.94 91 GLU A N 1
ATOM 745 C CA . GLU A 1 91 ? -1.715 9.610 -0.370 1.00 97.94 91 GLU A CA 1
ATOM 746 C C . GLU A 1 91 ? -3.165 9.304 0.045 1.00 97.94 91 GLU A C 1
ATOM 748 O O . GLU A 1 91 ? -3.679 9.915 0.985 1.00 97.94 91 GLU A O 1
ATOM 753 N N . TYR A 1 92 ? -3.821 8.351 -0.627 1.00 98.12 92 TYR A N 1
ATOM 754 C CA . TYR A 1 92 ? -5.186 7.933 -0.306 1.00 98.12 92 TYR A CA 1
ATOM 755 C C . TYR A 1 92 ? -5.264 7.284 1.079 1.00 98.12 92 TYR A C 1
ATOM 757 O O . TYR A 1 92 ? -6.063 7.714 1.911 1.00 98.12 92 TYR A O 1
ATOM 765 N N . ILE A 1 93 ? -4.391 6.312 1.355 1.00 97.94 93 ILE A N 1
ATOM 766 C CA . ILE A 1 93 ? -4.331 5.620 2.646 1.00 97.94 93 ILE A CA 1
ATOM 767 C C . ILE A 1 93 ? -4.056 6.617 3.771 1.00 97.94 93 ILE A C 1
ATOM 769 O O . ILE A 1 93 ? -4.759 6.611 4.780 1.00 97.94 93 ILE A O 1
ATOM 773 N N . SER A 1 94 ? -3.089 7.522 3.598 1.00 97.81 94 SER A N 1
ATOM 774 C CA . SER A 1 94 ? -2.809 8.567 4.586 1.00 97.81 94 SER A CA 1
ATOM 775 C C . SER A 1 94 ? -4.026 9.448 4.854 1.00 97.81 94 SER A C 1
ATOM 777 O O . SER A 1 94 ? -4.340 9.699 6.015 1.00 97.81 94 SER A O 1
ATOM 779 N N . LYS A 1 95 ? -4.748 9.876 3.810 1.00 96.75 95 LYS A N 1
ATOM 780 C CA . LYS A 1 95 ? -5.978 10.662 3.970 1.00 96.75 95 LYS A CA 1
ATOM 781 C C . LYS A 1 95 ? -7.032 9.892 4.773 1.00 96.75 95 LYS A C 1
ATOM 783 O O . LYS A 1 95 ? -7.579 10.433 5.729 1.00 96.75 95 LYS A O 1
ATOM 788 N N . ARG A 1 96 ? -7.277 8.622 4.435 1.00 97.19 96 ARG A N 1
ATOM 789 C CA . ARG A 1 96 ? -8.246 7.767 5.144 1.00 97.19 96 ARG A CA 1
ATOM 790 C C . ARG A 1 96 ? -7.875 7.553 6.608 1.00 97.19 96 ARG A C 1
ATOM 792 O O . ARG A 1 96 ? -8.747 7.597 7.471 1.00 97.19 96 ARG A O 1
ATOM 799 N N . LEU A 1 97 ? -6.592 7.350 6.899 1.00 96.50 97 LEU A N 1
ATOM 800 C CA . LEU A 1 97 ? -6.102 7.219 8.271 1.00 96.50 97 LEU A CA 1
ATOM 801 C C . LEU A 1 97 ? -6.278 8.520 9.066 1.00 96.50 97 LEU A C 1
ATOM 803 O O . LEU A 1 97 ? -6.692 8.456 10.222 1.00 96.50 97 LEU A O 1
ATOM 807 N N . SER A 1 98 ? -6.035 9.686 8.456 1.00 95.44 98 SER A N 1
ATOM 808 C CA . SER A 1 98 ? -6.323 10.987 9.078 1.00 95.44 98 SER A CA 1
ATOM 809 C C . SER A 1 98 ? -7.813 11.141 9.414 1.00 95.44 98 SER A C 1
ATOM 811 O O . SER A 1 98 ? -8.142 11.393 10.571 1.00 95.44 98 SER A O 1
ATOM 813 N N . GLU A 1 99 ? -8.717 10.870 8.469 1.00 95.44 99 GLU A N 1
ATOM 814 C CA . GLU A 1 99 ? -10.179 10.932 8.683 1.00 95.44 99 GLU A CA 1
ATOM 815 C C . GLU A 1 99 ? -10.684 9.943 9.754 1.00 95.44 99 GLU A C 1
ATOM 817 O O . GLU A 1 99 ? -11.687 10.168 10.433 1.00 95.44 99 GLU A O 1
ATOM 822 N N . LEU A 1 100 ? -10.033 8.785 9.893 1.00 96.06 100 LEU A N 1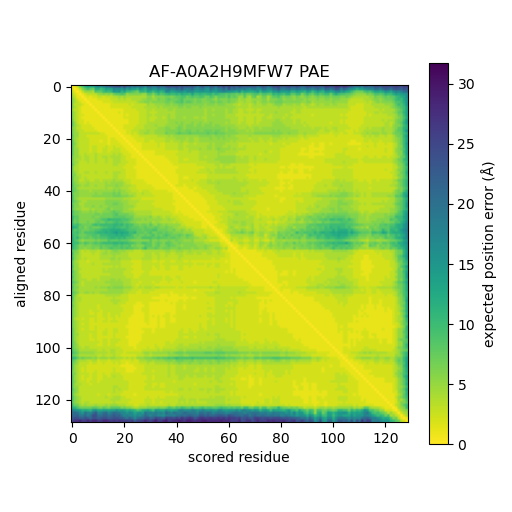
ATOM 823 C CA . LEU A 1 100 ? -10.340 7.840 10.968 1.00 96.06 100 LEU A CA 1
ATOM 824 C C . LEU A 1 100 ? -9.820 8.344 12.315 1.00 96.06 100 LEU A C 1
ATOM 826 O O . LEU A 1 100 ? -10.494 8.150 13.324 1.00 96.06 100 LEU A O 1
ATOM 830 N N . SER A 1 101 ? -8.660 9.004 12.345 1.00 94.62 101 SER A N 1
ATOM 831 C CA . SER A 1 101 ? -8.064 9.513 13.588 1.00 94.62 101 SER A CA 1
ATOM 832 C C . SER A 1 101 ? -8.864 10.647 14.228 1.00 94.62 101 SER A C 1
ATOM 834 O O . SER A 1 101 ? -8.819 10.809 15.440 1.00 94.62 101 SER A O 1
ATOM 836 N N . GLU A 1 102 ? -9.668 11.365 13.442 1.00 94.50 102 GLU A N 1
ATOM 837 C CA . GLU A 1 102 ? -10.636 12.346 13.952 1.00 94.50 102 GLU A CA 1
ATOM 838 C C . GLU A 1 102 ? -11.788 11.689 14.732 1.00 94.50 102 GLU A C 1
ATOM 840 O O . GLU A 1 102 ? -12.417 12.327 15.573 1.00 94.50 102 GLU A O 1
ATOM 845 N N . ARG A 1 103 ? -12.076 10.409 14.460 1.00 94.50 103 ARG A N 1
ATOM 846 C CA . ARG A 1 103 ? -13.209 9.660 15.035 1.00 94.50 103 ARG A CA 1
ATOM 847 C C . ARG A 1 103 ? -12.789 8.608 16.059 1.00 94.50 103 ARG A C 1
ATOM 849 O O . ARG A 1 103 ? -13.617 8.156 16.846 1.00 94.50 103 ARG A O 1
ATOM 856 N N . HIS A 1 104 ? -11.522 8.199 16.045 1.00 94.50 104 HIS A N 1
ATOM 857 C CA . HIS A 1 104 ? -11.001 7.117 16.872 1.00 94.50 104 HIS A CA 1
ATOM 858 C C . HIS A 1 104 ? -9.681 7.512 17.537 1.00 94.50 104 HIS A C 1
ATOM 860 O O . HIS A 1 104 ? -8.705 7.843 16.870 1.00 94.50 104 HIS A O 1
ATOM 866 N N . ASN A 1 105 ? -9.619 7.362 18.862 1.00 90.69 105 ASN A N 1
ATOM 867 C CA . ASN A 1 105 ? -8.439 7.714 19.662 1.00 90.69 105 ASN A CA 1
ATOM 868 C C . ASN A 1 105 ? -7.219 6.814 19.396 1.00 90.69 105 ASN A C 1
ATOM 870 O O . ASN A 1 105 ? -6.082 7.217 19.636 1.00 90.69 105 ASN A O 1
ATOM 874 N N . LYS A 1 106 ? -7.444 5.568 18.964 1.00 93.12 106 LYS A N 1
ATOM 875 C CA . LYS A 1 106 ? -6.397 4.582 18.671 1.00 93.12 106 LYS A CA 1
ATOM 876 C C . LYS A 1 106 ? -6.787 3.786 17.436 1.00 93.12 106 LYS A C 1
ATOM 878 O O . LYS A 1 106 ? -7.919 3.324 17.336 1.00 93.12 106 LYS A O 1
ATOM 883 N N . ILE A 1 107 ? -5.838 3.624 16.520 1.00 94.44 107 ILE A N 1
ATOM 884 C CA . ILE A 1 107 ? -6.025 2.912 15.255 1.00 94.44 107 ILE A CA 1
ATOM 885 C C . ILE A 1 107 ? -4.861 1.943 15.078 1.00 94.44 107 ILE A C 1
ATOM 887 O O . ILE A 1 107 ? -3.701 2.336 15.207 1.00 94.44 107 ILE A O 1
ATOM 891 N N . LEU A 1 108 ? -5.180 0.695 14.745 1.00 94.75 108 LEU A N 1
ATOM 892 C CA . LEU A 1 108 ? -4.232 -0.272 14.206 1.00 94.75 108 LEU A CA 1
ATOM 893 C C . LEU A 1 108 ? -4.427 -0.331 12.688 1.00 94.75 108 LEU A C 1
ATOM 895 O O . LEU A 1 108 ? -5.520 -0.639 12.220 1.00 94.75 108 LEU A O 1
ATOM 899 N N . ALA A 1 109 ? -3.378 -0.032 11.922 1.00 94.19 109 ALA A N 1
ATOM 900 C CA . ALA A 1 109 ? -3.402 -0.120 10.466 1.00 94.19 109 ALA A CA 1
ATOM 901 C C . ALA A 1 109 ? -2.596 -1.338 9.998 1.00 94.19 109 ALA A C 1
ATOM 903 O O . ALA A 1 109 ? -1.404 -1.440 10.287 1.00 94.19 109 ALA A O 1
ATOM 904 N N . VAL A 1 110 ? -3.239 -2.236 9.250 1.00 94.00 110 VAL A N 1
ATOM 905 C CA . VAL A 1 110 ? -2.589 -3.381 8.597 1.00 94.00 110 VAL A CA 1
ATOM 906 C C . VAL A 1 110 ? -2.427 -3.047 7.114 1.00 94.00 110 VAL A C 1
ATOM 908 O O . VAL A 1 110 ? -3.403 -3.033 6.371 1.00 94.00 110 VAL A O 1
ATOM 911 N N . ILE A 1 111 ? -1.203 -2.717 6.701 1.00 93.50 111 ILE A N 1
ATOM 912 C CA . ILE A 1 111 ? -0.863 -2.201 5.361 1.00 93.50 111 ILE A CA 1
ATOM 913 C C . ILE A 1 111 ? 0.410 -2.863 4.825 1.00 93.50 111 ILE A C 1
ATOM 915 O O . ILE A 1 111 ? 1.203 -3.405 5.598 1.00 93.50 111 ILE A O 1
ATOM 919 N N . GLU A 1 112 ? 0.644 -2.816 3.511 1.00 93.50 112 GLU A N 1
ATOM 920 C CA . GLU A 1 112 ? 1.844 -3.423 2.936 1.00 93.50 112 GLU A CA 1
ATOM 921 C C . GLU A 1 112 ? 3.121 -2.670 3.340 1.00 93.50 112 GLU A C 1
ATOM 923 O O . GLU A 1 112 ? 3.224 -1.445 3.222 1.00 93.50 112 GLU A O 1
ATOM 928 N N . LEU A 1 113 ? 4.143 -3.422 3.759 1.00 95.69 113 LEU A N 1
ATOM 929 C CA . LEU A 1 113 ? 5.392 -2.884 4.305 1.00 95.69 113 LEU A CA 1
ATOM 930 C C . LEU A 1 113 ? 6.059 -1.840 3.394 1.00 95.69 113 LEU A C 1
ATOM 932 O O . LEU A 1 113 ? 6.555 -0.822 3.875 1.00 95.69 113 LEU A O 1
ATOM 936 N N . GLN A 1 114 ? 6.051 -2.053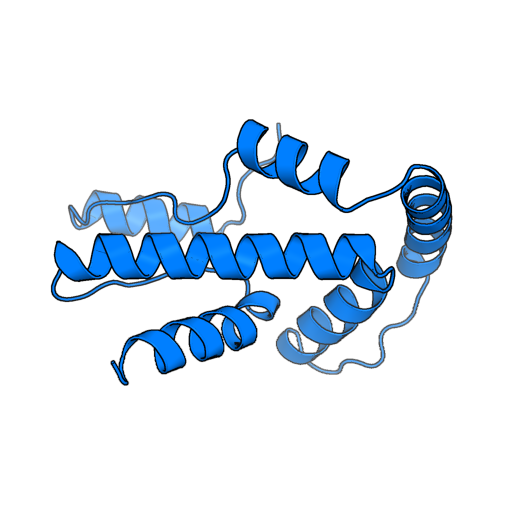 2.074 1.00 96.31 114 GLN A N 1
ATOM 937 C CA . GLN A 1 114 ? 6.666 -1.128 1.121 1.00 96.31 114 GLN A CA 1
ATOM 938 C C . GLN A 1 114 ? 6.012 0.261 1.092 1.00 96.31 114 GLN A C 1
ATOM 940 O O . GLN A 1 114 ? 6.669 1.209 0.664 1.00 96.31 114 GLN A O 1
ATOM 945 N N . ARG A 1 115 ? 4.756 0.387 1.541 1.00 96.81 115 ARG A N 1
ATOM 946 C CA . ARG A 1 115 ? 3.994 1.646 1.582 1.00 96.81 115 ARG A CA 1
ATOM 947 C C . ARG A 1 115 ? 4.191 2.423 2.876 1.00 96.81 115 ARG A C 1
ATOM 949 O O . ARG A 1 115 ? 4.023 3.642 2.881 1.00 96.81 115 ARG A O 1
ATOM 956 N N . LEU A 1 116 ? 4.585 1.739 3.953 1.00 95.69 116 LEU A N 1
ATOM 957 C CA . LEU A 1 116 ? 4.672 2.300 5.303 1.00 95.69 116 LEU A CA 1
ATOM 958 C C . LEU A 1 116 ? 5.438 3.626 5.337 1.00 95.69 116 LEU A C 1
ATOM 960 O O . LEU A 1 116 ? 4.939 4.607 5.874 1.00 95.69 116 LEU A O 1
ATOM 964 N N . LYS A 1 117 ? 6.622 3.677 4.713 1.00 95.19 117 LYS A N 1
ATOM 965 C CA . LYS A 1 117 ? 7.459 4.883 4.711 1.00 95.19 117 LYS A CA 1
ATOM 966 C C . LYS A 1 117 ? 6.738 6.089 4.100 1.00 95.19 117 LYS A C 1
ATOM 968 O O . LYS A 1 117 ? 6.704 7.143 4.728 1.00 95.19 117 LYS A O 1
ATOM 973 N N . GLY A 1 118 ? 6.160 5.935 2.906 1.00 96.75 118 GLY A N 1
ATOM 974 C CA . GLY A 1 118 ? 5.453 7.026 2.230 1.00 96.75 118 GLY A CA 1
ATOM 975 C C . GLY A 1 118 ? 4.246 7.505 3.036 1.00 96.75 118 GLY A C 1
ATOM 976 O O . GLY A 1 118 ? 4.061 8.706 3.224 1.00 96.75 118 GLY A O 1
ATOM 977 N N . ILE A 1 119 ? 3.492 6.566 3.612 1.00 97.44 119 ILE A N 1
ATOM 978 C CA . ILE A 1 119 ? 2.334 6.869 4.460 1.00 97.44 119 ILE A CA 1
ATOM 979 C C . ILE A 1 119 ? 2.750 7.633 5.725 1.00 97.44 119 ILE A C 1
ATOM 981 O O . ILE A 1 119 ? 2.145 8.658 6.047 1.00 97.44 119 ILE A O 1
ATOM 985 N N . SER A 1 120 ? 3.787 7.171 6.433 1.00 95.12 120 SER A N 1
ATOM 986 C CA . SER A 1 120 ? 4.292 7.818 7.651 1.00 95.12 120 SER A CA 1
ATOM 987 C C . SER A 1 120 ? 4.825 9.224 7.384 1.00 95.12 120 SER A C 1
ATOM 989 O O . SER A 1 120 ? 4.570 10.128 8.176 1.00 95.12 120 SER A O 1
ATOM 991 N N . GLU A 1 121 ? 5.525 9.434 6.267 1.00 96.12 121 GLU A N 1
ATOM 992 C CA . GLU A 1 121 ? 6.011 10.760 5.874 1.00 96.12 121 GLU A CA 1
ATOM 993 C C . GLU A 1 121 ? 4.857 11.741 5.616 1.00 96.12 121 GLU A C 1
ATOM 995 O O . GLU A 1 121 ? 4.930 12.895 6.037 1.00 96.12 121 GLU A O 1
ATOM 1000 N N . ILE A 1 122 ? 3.782 11.297 4.956 1.00 96.31 122 ILE A N 1
ATOM 1001 C CA . ILE A 1 122 ? 2.599 12.131 4.694 1.00 96.31 122 ILE A CA 1
ATOM 1002 C C . ILE A 1 122 ? 1.860 12.443 6.001 1.00 96.31 122 ILE A C 1
ATOM 1004 O O . ILE A 1 122 ? 1.558 13.603 6.274 1.00 96.31 122 ILE A O 1
ATOM 1008 N N . LEU A 1 123 ? 1.624 11.434 6.846 1.00 93.12 123 LEU A N 1
ATOM 1009 C CA . LEU A 1 123 ? 0.953 11.619 8.138 1.00 93.12 123 LEU A CA 1
ATOM 1010 C C . LEU A 1 123 ? 1.750 12.526 9.084 1.00 93.12 123 LEU A C 1
ATOM 1012 O O . LEU A 1 123 ? 1.157 13.331 9.796 1.00 93.12 123 LEU A O 1
ATOM 1016 N N . GLY A 1 124 ? 3.082 12.423 9.086 1.00 87.81 124 GLY A N 1
ATOM 1017 C CA . GLY A 1 124 ? 3.954 13.272 9.899 1.00 87.81 124 GLY A CA 1
ATOM 1018 C C . GLY A 1 124 ? 3.919 14.746 9.489 1.00 87.81 124 GLY A C 1
ATOM 1019 O O . GLY A 1 124 ? 4.010 15.616 10.349 1.00 87.81 124 GLY A O 1
ATOM 1020 N N . ARG A 1 125 ? 3.727 15.047 8.197 1.00 77.44 125 ARG A N 1
ATOM 1021 C CA . ARG A 1 125 ? 3.557 16.431 7.712 1.00 77.44 125 ARG A CA 1
ATOM 1022 C C . ARG A 1 125 ? 2.239 17.049 8.177 1.00 77.44 125 ARG A C 1
ATOM 1024 O O . ARG A 1 125 ? 2.222 18.225 8.514 1.00 77.44 125 ARG A O 1
ATOM 1031 N N . ASN A 1 126 ? 1.173 16.253 8.243 1.00 62.22 126 ASN A N 1
ATOM 1032 C CA . ASN A 1 126 ? -0.164 16.7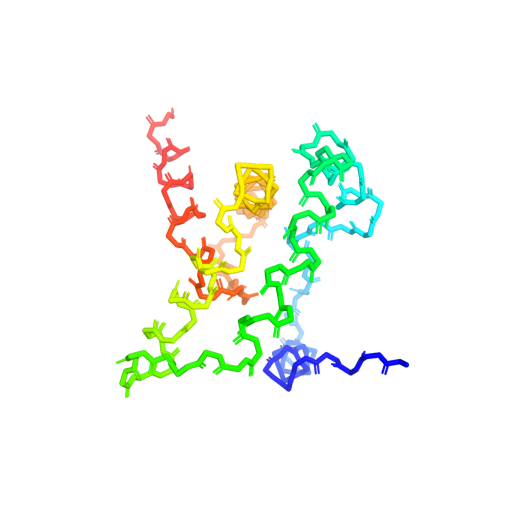20 8.623 1.00 62.22 126 ASN A CA 1
ATOM 1033 C C . ASN A 1 126 ? -0.320 17.015 10.127 1.00 62.22 126 ASN A C 1
ATOM 1035 O O . ASN A 1 126 ? -1.318 17.606 10.511 1.00 62.22 126 ASN A O 1
ATOM 1039 N N . ARG A 1 127 ? 0.629 16.599 10.979 1.00 58.69 127 ARG A N 1
ATOM 1040 C CA . ARG A 1 127 ? 0.609 16.876 12.432 1.00 58.69 127 ARG A CA 1
ATOM 1041 C C . ARG A 1 127 ? 1.301 18.187 12.834 1.00 58.69 127 ARG A C 1
ATOM 1043 O O . ARG A 1 127 ? 1.279 18.524 14.010 1.00 58.69 127 ARG A O 1
ATOM 1050 N N . ASN A 1 128 ? 1.946 18.876 11.889 1.00 47.66 128 ASN A N 1
ATOM 1051 C CA . ASN A 1 128 ? 2.723 20.102 12.127 1.00 47.66 128 ASN A CA 1
ATOM 1052 C C . ASN A 1 128 ? 2.025 21.372 11.590 1.00 47.66 128 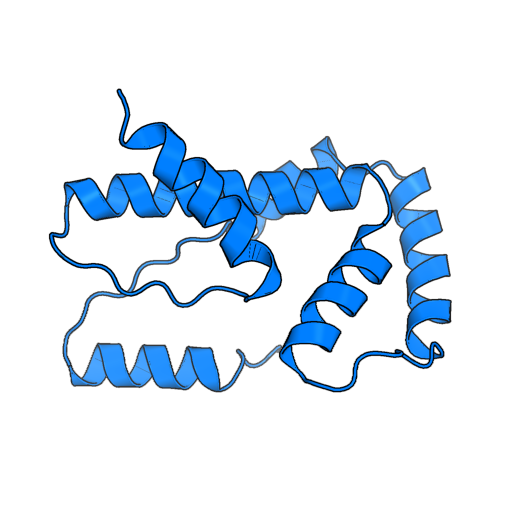ASN A C 1
ATOM 1054 O O . ASN A 1 128 ? 2.695 22.373 11.334 1.00 47.66 128 ASN A O 1
ATOM 1058 N N . LEU A 1 129 ? 0.708 21.311 11.385 1.00 40.38 129 LEU A N 1
ATOM 1059 C CA . LEU A 1 129 ? -0.189 22.437 11.103 1.00 40.38 129 LEU A CA 1
ATOM 1060 C C . LEU A 1 129 ? -1.246 22.492 12.208 1.00 40.38 129 LEU A C 1
ATOM 1062 O O . LEU A 1 129 ? -1.698 23.616 12.507 1.00 40.38 129 LEU A O 1
#

Radius of gyration: 16.81 Å; Cα contacts (8 Å, |Δi|>4): 76; chains: 1; bounding box: 36×38×44 Å

pLDDT: mean 92.5, std 9.79, range [39.38, 98.25]

Secondary structure (DSSP, 8-state):
-PPPPHHHHHHHHHHHHTT------SPPHHHHHHHHHHH--HHHHHHHHHHHHHHTT-----SSHHHHHHHHHHHHT-SHHHHHHHHHHHHHHHHHHHHHHTT-S-------HHHHHHHHHHHHHHT--